Protein AF-A0A7S3MBV1-F1 (afdb_monomer)

Structure (mmCIF, N/CA/C/O backbone):
data_AF-A0A7S3MBV1-F1
#
_entry.id   AF-A0A7S3MBV1-F1
#
loop_
_atom_site.group_PDB
_atom_site.id
_atom_site.type_symbol
_atom_site.label_atom_id
_atom_site.label_alt_id
_atom_site.label_comp_id
_atom_site.label_asym_id
_atom_site.label_entity_id
_atom_site.label_seq_id
_atom_site.pdbx_PDB_ins_code
_atom_site.Cartn_x
_atom_site.Cartn_y
_atom_site.Cartn_z
_atom_site.occupancy
_atom_site.B_iso_or_equiv
_atom_site.auth_seq_id
_atom_site.auth_comp_id
_atom_site.auth_asym_id
_atom_site.auth_atom_id
_atom_site.pdbx_PDB_model_num
ATOM 1 N N . ILE A 1 1 ? -11.416 -1.114 -12.552 1.00 72.81 1 ILE A N 1
ATOM 2 C CA . ILE A 1 1 ? -12.294 -0.455 -11.554 1.00 72.81 1 ILE A CA 1
ATOM 3 C C . ILE A 1 1 ? -11.492 -0.361 -10.268 1.00 72.81 1 ILE A C 1
ATOM 5 O O . ILE A 1 1 ? -10.794 -1.321 -9.954 1.00 72.81 1 ILE A O 1
ATOM 9 N N . GLU A 1 2 ? -11.519 0.785 -9.592 1.00 85.75 2 GLU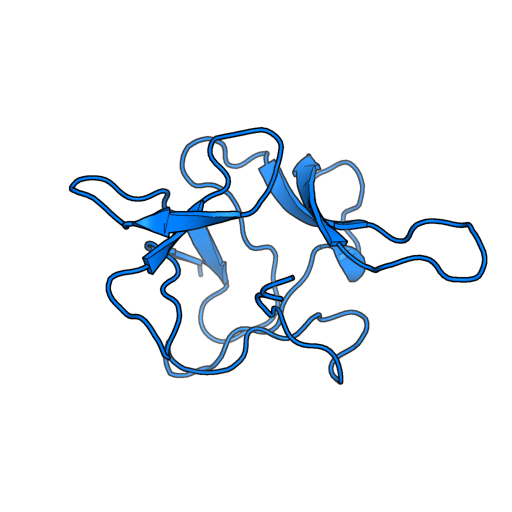 A N 1
ATOM 10 C CA . GLU A 1 2 ? -10.812 0.976 -8.322 1.00 85.75 2 GLU A CA 1
ATOM 11 C C . GLU A 1 2 ? -11.800 1.208 -7.179 1.00 85.75 2 GLU A C 1
ATOM 13 O O . GLU A 1 2 ? -12.865 1.786 -7.392 1.00 85.75 2 GLU A O 1
ATOM 18 N N . THR A 1 3 ? -11.426 0.773 -5.978 1.00 92.81 3 THR A N 1
ATOM 19 C CA . THR A 1 3 ? -12.145 1.051 -4.728 1.00 92.81 3 THR A CA 1
ATOM 20 C C . THR A 1 3 ? -11.272 1.922 -3.843 1.00 92.81 3 THR A C 1
ATOM 22 O O . THR A 1 3 ? -10.081 1.658 -3.720 1.00 92.81 3 THR A O 1
ATOM 25 N N . ILE A 1 4 ? -11.864 2.935 -3.214 1.00 95.50 4 ILE A N 1
ATOM 26 C CA . ILE A 1 4 ? -11.174 3.802 -2.257 1.00 95.50 4 ILE A CA 1
ATOM 27 C C . ILE A 1 4 ? -11.410 3.258 -0.849 1.00 95.50 4 ILE A C 1
ATOM 29 O O . ILE A 1 4 ? -12.554 3.200 -0.399 1.00 95.50 4 ILE A O 1
ATOM 33 N N . ALA A 1 5 ? -10.346 2.850 -0.161 1.00 95.06 5 ALA A N 1
ATOM 34 C CA . ALA A 1 5 ? -10.425 2.312 1.195 1.00 95.06 5 ALA A CA 1
ATOM 35 C C . ALA A 1 5 ? -9.084 2.435 1.943 1.00 95.06 5 ALA A C 1
ATOM 37 O O . ALA A 1 5 ? -8.028 2.477 1.304 1.00 95.06 5 ALA A O 1
ATOM 38 N N . PRO A 1 6 ? -9.092 2.469 3.288 1.00 96.12 6 PRO A N 1
ATOM 39 C CA . PRO A 1 6 ? -7.884 2.220 4.068 1.00 96.12 6 PRO A CA 1
ATOM 40 C C . PRO A 1 6 ? -7.416 0.765 3.903 1.00 96.12 6 PRO A C 1
ATOM 42 O O . PRO A 1 6 ? -8.209 -0.135 3.620 1.00 96.12 6 PRO A O 1
ATOM 45 N N . ILE A 1 7 ? -6.119 0.524 4.106 1.00 94.88 7 ILE A N 1
ATOM 46 C CA . ILE A 1 7 ? -5.542 -0.828 4.148 1.00 94.88 7 ILE A CA 1
ATOM 47 C C . ILE A 1 7 ? -5.239 -1.171 5.606 1.00 94.88 7 ILE A C 1
ATOM 49 O O . ILE A 1 7 ? -4.407 -0.513 6.228 1.00 94.88 7 ILE A O 1
ATOM 53 N N . HIS A 1 8 ? -5.877 -2.217 6.127 1.00 94.81 8 HIS A N 1
ATOM 54 C CA . HIS A 1 8 ? -5.689 -2.692 7.499 1.00 94.81 8 HIS A CA 1
ATOM 55 C C . HIS A 1 8 ? -4.702 -3.857 7.568 1.00 94.81 8 HIS A C 1
ATOM 57 O O . HIS A 1 8 ? -4.611 -4.673 6.644 1.00 94.81 8 HIS A O 1
ATOM 63 N N . LEU A 1 9 ? -4.004 -3.987 8.697 1.00 92.31 9 LEU A N 1
ATOM 64 C CA . LEU A 1 9 ? -3.272 -5.213 9.001 1.00 92.31 9 LEU A CA 1
ATOM 65 C C . LEU A 1 9 ? -4.265 -6.285 9.441 1.00 92.31 9 LEU A C 1
ATOM 67 O O . LEU A 1 9 ? -4.981 -6.109 10.420 1.00 92.31 9 LEU A O 1
ATOM 71 N N . LEU A 1 10 ? -4.254 -7.442 8.776 1.00 89.12 10 LEU A N 1
ATOM 72 C CA . LEU A 1 10 ? -5.185 -8.526 9.107 1.00 89.12 10 LEU A CA 1
ATOM 73 C C . LEU A 1 10 ? -5.054 -9.002 10.567 1.00 89.12 10 LEU A C 1
ATOM 75 O O . LEU A 1 10 ? -6.053 -9.333 11.194 1.00 89.12 10 LEU A O 1
ATOM 79 N N . ALA A 1 11 ? -3.832 -9.014 11.109 1.00 89.38 11 ALA A N 1
ATOM 80 C CA . ALA A 1 11 ? -3.563 -9.400 12.497 1.00 89.38 11 ALA A CA 1
ATOM 81 C C . ALA A 1 11 ? -3.872 -8.292 13.525 1.00 89.38 11 ALA A C 1
ATOM 83 O O . ALA A 1 11 ? -4.010 -8.589 14.708 1.00 89.38 11 ALA A O 1
ATOM 84 N N . HIS A 1 12 ? -3.976 -7.036 13.082 1.00 91.31 12 HIS A N 1
ATOM 85 C CA . HIS A 1 12 ? -4.221 -5.859 13.920 1.00 91.31 12 HIS A CA 1
ATOM 86 C C . HIS A 1 12 ? -5.181 -4.904 13.190 1.00 91.31 12 HIS A C 1
ATOM 88 O O . HIS A 1 12 ? -4.722 -3.947 12.563 1.00 91.31 12 HIS A O 1
ATOM 94 N N . PRO A 1 13 ? -6.502 -5.178 13.197 1.00 91.19 13 PRO A N 1
ATOM 95 C CA . PRO A 1 13 ? -7.487 -4.394 12.442 1.00 91.19 13 PRO A CA 1
ATOM 96 C C . PRO A 1 13 ? -7.591 -2.923 12.874 1.00 91.19 13 PRO A C 1
ATOM 98 O O . PRO A 1 13 ? -8.087 -2.094 12.121 1.00 91.19 13 PRO A O 1
ATOM 101 N N . ASP A 1 14 ? -7.116 -2.595 14.071 1.00 93.44 14 ASP A N 1
ATOM 102 C CA . ASP A 1 14 ? -6.933 -1.245 14.614 1.00 93.44 14 ASP A CA 1
ATOM 103 C C . ASP A 1 14 ? -5.795 -0.461 13.934 1.00 93.44 14 ASP A C 1
ATOM 105 O O . ASP A 1 14 ? -5.749 0.772 14.002 1.00 93.44 14 ASP A O 1
ATOM 109 N N . LYS A 1 15 ? -4.906 -1.161 13.220 1.00 94.62 15 LYS A N 1
ATOM 110 C CA . LYS A 1 15 ? -3.747 -0.583 12.545 1.00 94.62 15 LYS A CA 1
ATOM 111 C C . LYS A 1 15 ? -3.939 -0.486 11.039 1.00 94.62 15 LYS A C 1
ATOM 113 O O . LYS A 1 15 ? -4.304 -1.453 10.365 1.00 94.62 15 LYS A O 1
ATOM 118 N N . CYS A 1 16 ? -3.594 0.681 10.511 1.00 95.62 16 CYS A N 1
ATOM 119 C CA . CYS A 1 16 ? -3.692 1.031 9.105 1.00 95.62 16 CYS A CA 1
ATOM 120 C C . CYS A 1 16 ? -2.314 1.295 8.500 1.00 95.62 16 CYS A C 1
ATOM 122 O O . CYS A 1 16 ? -1.394 1.787 9.164 1.00 95.62 16 CYS A O 1
ATOM 124 N N . LEU A 1 17 ? -2.194 1.000 7.208 1.00 94.50 17 LEU A N 1
ATOM 125 C CA . LEU A 1 17 ? -1.097 1.488 6.389 1.00 94.50 17 LEU A CA 1
ATOM 126 C C . LEU A 1 17 ? -1.215 3.010 6.252 1.00 94.50 17 LEU A C 1
ATOM 128 O O . LEU A 1 17 ? -2.264 3.520 5.864 1.00 94.50 17 LEU A O 1
ATOM 132 N N . ASP A 1 18 ? -0.130 3.722 6.528 1.00 93.81 18 ASP A N 1
ATOM 133 C CA . ASP A 1 18 ? -0.033 5.165 6.358 1.00 93.81 18 ASP A CA 1
ATOM 134 C C . ASP A 1 18 ? 1.083 5.507 5.376 1.00 93.81 18 ASP A C 1
ATOM 136 O O . ASP A 1 18 ? 2.218 5.036 5.485 1.00 93.81 18 ASP A O 1
ATOM 140 N N . ALA A 1 19 ? 0.722 6.342 4.409 1.00 93.31 19 ALA A N 1
ATOM 141 C CA . ALA A 1 19 ? 1.607 6.882 3.387 1.00 93.31 19 ALA A CA 1
ATOM 142 C C . ALA A 1 19 ? 1.441 8.406 3.269 1.00 93.31 19 ALA A C 1
ATOM 144 O O . ALA A 1 19 ? 1.767 8.989 2.236 1.00 93.31 19 ALA A O 1
ATOM 145 N N . SER A 1 20 ? 0.900 9.053 4.310 1.00 88.81 20 SER A N 1
ATOM 146 C CA . SER A 1 20 ? 0.697 10.503 4.339 1.00 88.81 20 SER A CA 1
ATOM 147 C C . SER A 1 20 ? 2.020 11.275 4.310 1.00 88.81 20 SER A C 1
ATOM 149 O O . SER A 1 20 ? 2.115 12.343 3.699 1.00 88.81 20 SER A O 1
ATOM 151 N N . ALA A 1 21 ? 3.063 10.693 4.907 1.00 82.75 21 ALA A N 1
ATOM 152 C CA . ALA A 1 21 ? 4.439 11.165 4.852 1.00 82.75 21 ALA A CA 1
ATOM 153 C C . ALA A 1 21 ? 5.222 10.561 3.665 1.00 82.75 21 ALA A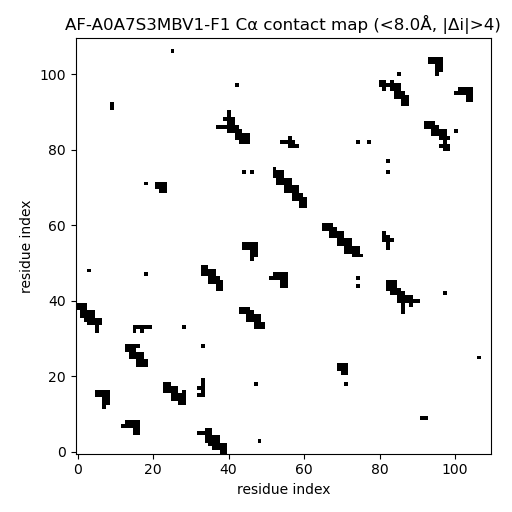 C 1
ATOM 155 O O . ALA A 1 21 ? 4.718 9.772 2.874 1.00 82.75 21 ALA A O 1
ATOM 156 N N . LYS A 1 22 ? 6.512 10.903 3.542 1.00 75.44 22 LYS A N 1
ATOM 157 C CA . LYS A 1 22 ? 7.400 10.326 2.508 1.00 75.44 22 LYS A CA 1
ATOM 158 C C . LYS A 1 22 ? 7.764 8.851 2.745 1.00 75.44 22 LYS A C 1
ATOM 160 O O . LYS A 1 22 ? 8.380 8.238 1.878 1.00 75.44 22 LYS A O 1
ATOM 165 N N . VAL A 1 23 ? 7.424 8.302 3.910 1.00 81.44 23 VAL A N 1
ATOM 166 C CA . VAL A 1 23 ? 7.732 6.926 4.316 1.00 81.44 23 VAL A CA 1
ATOM 167 C C . VAL A 1 23 ? 6.427 6.177 4.522 1.00 81.44 23 VAL A C 1
ATOM 169 O O . VAL A 1 23 ? 5.487 6.727 5.091 1.00 81.44 23 VAL A O 1
ATOM 172 N N . VAL A 1 24 ? 6.395 4.923 4.078 1.00 90.75 24 VAL A N 1
ATOM 173 C CA . VAL A 1 24 ? 5.261 4.028 4.293 1.00 90.75 24 VAL A CA 1
ATOM 174 C C . VAL A 1 24 ? 5.454 3.308 5.620 1.00 90.75 24 VAL A C 1
ATOM 176 O O . VAL A 1 24 ? 6.490 2.684 5.851 1.00 90.75 24 VAL A O 1
ATOM 179 N N . LYS A 1 25 ? 4.467 3.416 6.503 1.00 91.44 25 LYS A N 1
ATOM 180 C CA . LYS A 1 25 ? 4.509 2.859 7.858 1.00 91.44 25 LYS A CA 1
ATOM 181 C C . LYS A 1 25 ? 3.154 2.285 8.250 1.00 91.44 25 LYS A C 1
ATOM 183 O O . LYS A 1 25 ? 2.175 2.393 7.518 1.00 91.44 25 LYS A O 1
ATOM 188 N N . VAL A 1 26 ? 3.112 1.690 9.434 1.00 91.81 26 VAL A N 1
ATOM 189 C CA . VAL A 1 26 ? 1.878 1.251 10.082 1.00 91.81 26 VAL A CA 1
ATOM 190 C C . VAL A 1 26 ? 1.643 2.109 11.310 1.00 91.81 26 VAL A C 1
ATOM 192 O O . VAL A 1 26 ? 2.574 2.353 12.077 1.00 91.81 26 VAL A O 1
ATOM 195 N N . GLN A 1 27 ? 0.408 2.554 11.498 1.00 92.12 27 GLN A N 1
ATOM 196 C CA . GLN A 1 27 ? -0.003 3.324 12.668 1.00 92.12 27 GLN A CA 1
ATOM 197 C C . GLN A 1 27 ? -1.451 3.007 13.043 1.00 92.12 27 GLN A C 1
ATOM 199 O O . GLN A 1 27 ? -2.156 2.332 12.295 1.00 92.12 27 GLN A O 1
ATOM 204 N N . GLU A 1 28 ? -1.891 3.511 14.191 1.00 95.06 28 GLU A N 1
ATOM 205 C CA . GLU A 1 28 ? -3.303 3.504 14.579 1.00 95.06 28 GLU A CA 1
ATOM 206 C C . GLU A 1 28 ? -4.152 4.188 13.497 1.00 95.06 28 GLU A C 1
ATOM 208 O O . GLU A 1 28 ? -3.802 5.275 13.031 1.00 95.06 28 GLU A O 1
ATOM 213 N N . CYS A 1 29 ? -5.263 3.570 13.090 1.00 93.81 29 CYS A N 1
ATOM 214 C CA . CYS A 1 29 ? -6.109 4.110 12.019 1.00 93.81 29 CYS A CA 1
ATOM 215 C C . CYS A 1 29 ? -6.704 5.489 12.360 1.00 93.81 29 CYS A C 1
ATOM 217 O O . CYS A 1 29 ? -6.879 6.323 11.473 1.00 93.81 29 CYS A O 1
ATOM 219 N N . GLY A 1 30 ? -7.014 5.743 13.636 1.00 91.31 30 GLY A N 1
ATOM 220 C CA . GLY A 1 30 ? -7.684 6.972 14.065 1.00 91.31 30 GLY A CA 1
ATOM 221 C C . GLY A 1 30 ? -9.078 7.150 13.444 1.00 91.31 30 GLY A C 1
ATOM 222 O O . GLY A 1 30 ? -9.711 6.189 13.010 1.00 91.31 30 GLY A O 1
ATOM 223 N N . SER A 1 31 ? -9.575 8.391 1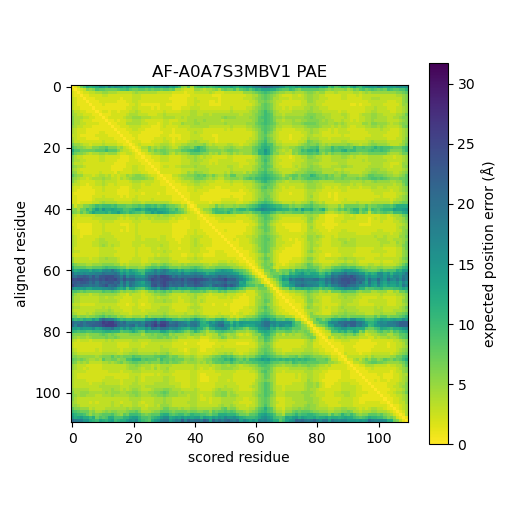3.424 1.00 90.50 31 SER A N 1
ATOM 224 C CA . SER A 1 31 ? -10.899 8.733 12.875 1.00 90.50 31 SER A CA 1
ATOM 225 C C . SER A 1 31 ? -10.908 8.977 11.362 1.00 90.50 31 SER A C 1
ATOM 227 O O . SER A 1 31 ? -11.967 8.890 10.747 1.00 90.50 31 SER A O 1
ATOM 229 N N . ASP A 1 32 ? -9.755 9.295 10.766 1.00 90.88 32 ASP A N 1
ATOM 230 C CA . ASP A 1 32 ? -9.604 9.513 9.321 1.00 90.88 32 ASP A CA 1
ATOM 231 C C . ASP A 1 32 ? -8.278 8.907 8.823 1.00 90.88 32 ASP A C 1
ATOM 233 O O . ASP A 1 32 ? -7.279 9.616 8.681 1.00 90.88 32 ASP A O 1
ATOM 237 N N . PRO A 1 33 ? -8.228 7.576 8.628 1.00 95.19 33 PRO A N 1
ATOM 238 C CA . PRO A 1 33 ? -7.032 6.902 8.134 1.00 95.19 33 PRO A CA 1
ATOM 239 C C . PRO A 1 33 ? -6.727 7.293 6.684 1.00 95.19 33 PRO A C 1
ATOM 241 O O . PRO A 1 33 ? -7.638 7.586 5.904 1.00 95.19 33 PRO A O 1
ATOM 244 N N . GLU A 1 34 ? -5.450 7.206 6.294 1.00 95.38 34 GLU A N 1
ATOM 245 C CA . GLU A 1 34 ? -5.043 7.339 4.890 1.00 95.38 34 GLU A CA 1
ATOM 246 C C . GLU A 1 34 ? -5.802 6.316 4.028 1.00 95.38 34 GLU A C 1
ATOM 248 O O . GLU A 1 34 ? -5.862 5.119 4.334 1.00 95.38 34 GLU A O 1
ATOM 253 N N . LYS A 1 35 ? -6.389 6.802 2.932 1.00 96.88 35 LYS A N 1
ATOM 254 C CA . LYS A 1 35 ? -7.153 5.990 1.981 1.00 96.88 35 LYS A CA 1
ATOM 255 C C . LYS A 1 35 ? -6.351 5.790 0.710 1.00 96.88 35 LYS A C 1
ATOM 257 O O . LYS A 1 35 ? -5.616 6.668 0.254 1.00 96.88 35 LYS A O 1
ATOM 262 N N . PHE A 1 36 ? -6.555 4.630 0.109 1.00 96.19 36 PHE A N 1
ATOM 263 C CA . PHE A 1 36 ? -5.912 4.236 -1.125 1.00 96.19 36 PHE A CA 1
ATOM 264 C C . PHE A 1 36 ? -6.964 3.851 -2.143 1.00 96.19 36 PHE A C 1
ATOM 266 O O . PHE A 1 36 ? -7.966 3.223 -1.810 1.00 96.19 36 PHE A O 1
ATOM 273 N N . ALA A 1 37 ? -6.698 4.181 -3.394 1.00 95.50 37 ALA A N 1
ATOM 274 C CA . ALA A 1 37 ? -7.427 3.630 -4.511 1.00 95.50 37 ALA A CA 1
ATOM 275 C C . ALA A 1 37 ? -6.766 2.318 -4.944 1.00 95.50 37 ALA A C 1
ATOM 277 O O . ALA A 1 37 ? -5.595 2.273 -5.337 1.00 95.50 37 ALA A O 1
ATOM 278 N N . LEU A 1 38 ? -7.542 1.252 -4.816 1.00 94.00 38 LEU A N 1
ATOM 279 C CA . LEU A 1 38 ? -7.126 -0.136 -4.906 1.00 94.00 38 LEU A CA 1
ATOM 280 C C . LEU A 1 38 ? -7.635 -0.761 -6.209 1.00 94.00 38 LEU A C 1
ATOM 282 O O . LEU A 1 38 ? -8.826 -0.623 -6.500 1.00 94.00 38 LEU A O 1
ATOM 286 N N . PRO A 1 39 ? -6.805 -1.491 -6.975 1.00 90.69 39 PRO A N 1
ATOM 287 C CA . PRO A 1 39 ? -7.258 -2.208 -8.164 1.00 90.69 39 PRO A CA 1
ATOM 288 C C . PRO A 1 39 ? -8.113 -3.415 -7.748 1.00 90.69 39 PRO A C 1
ATOM 290 O O . PRO A 1 39 ? -7.601 -4.424 -7.263 1.00 90.69 39 PRO A O 1
ATOM 293 N N . VAL A 1 40 ? -9.434 -3.316 -7.914 1.00 81.75 40 VAL A N 1
ATOM 294 C CA . VAL A 1 40 ? -10.374 -4.348 -7.449 1.00 81.75 40 VAL A CA 1
ATOM 295 C C . VAL A 1 40 ? -10.116 -5.672 -8.171 1.00 81.75 40 VAL A C 1
ATOM 297 O O . VAL A 1 40 ? -10.178 -5.729 -9.399 1.00 81.75 40 VAL A O 1
ATOM 300 N N . GLY A 1 41 ? -9.862 -6.735 -7.399 1.00 70.50 41 GLY A N 1
ATOM 301 C CA . GLY A 1 41 ? -9.823 -8.120 -7.880 1.00 70.50 41 GLY A CA 1
ATOM 302 C C . GLY A 1 41 ? -8.720 -8.442 -8.891 1.00 70.50 41 GLY A C 1
ATOM 303 O O . GLY A 1 41 ? -8.869 -9.398 -9.651 1.00 70.50 41 GLY A O 1
ATOM 304 N N . GLY A 1 42 ? -7.638 -7.659 -8.941 1.00 85.25 42 GLY A N 1
ATOM 305 C CA . GLY A 1 42 ? -6.626 -7.844 -9.974 1.00 85.25 42 GLY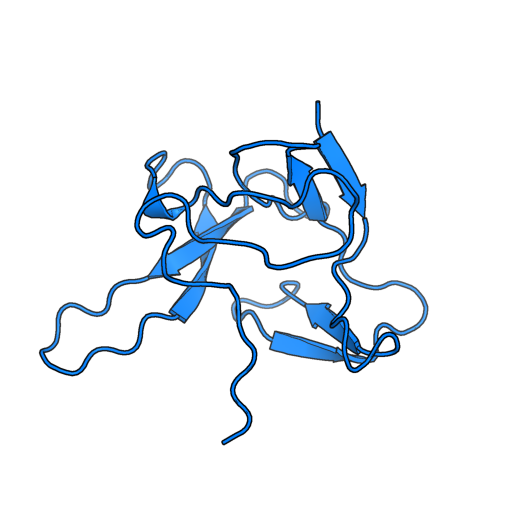 A CA 1
ATOM 306 C C . GLY A 1 42 ? -5.271 -7.215 -9.688 1.00 85.25 42 GLY A C 1
ATOM 307 O O . GLY A 1 42 ? -4.883 -6.966 -8.547 1.00 85.25 42 GLY A O 1
ATOM 308 N N . ILE A 1 43 ? -4.540 -7.008 -10.780 1.00 92.00 43 ILE A N 1
ATOM 309 C CA . ILE A 1 43 ? -3.209 -6.411 -10.797 1.00 92.00 43 ILE A CA 1
ATOM 310 C C . ILE A 1 43 ? -3.347 -4.915 -11.055 1.00 92.00 43 ILE A C 1
ATOM 312 O O . ILE A 1 43 ? -4.022 -4.500 -11.998 1.00 92.00 43 ILE A O 1
ATOM 316 N N . GLY A 1 44 ? -2.669 -4.096 -10.262 1.00 92.69 44 GLY A N 1
ATOM 317 C CA . GLY A 1 44 ? -2.598 -2.665 -10.527 1.00 92.69 44 GLY A CA 1
ATOM 318 C C . GLY A 1 44 ? -1.797 -1.900 -9.489 1.00 92.69 44 GLY A C 1
ATOM 319 O O . GLY A 1 44 ? -1.223 -2.476 -8.569 1.00 92.69 44 GLY A O 1
ATOM 320 N N . MET A 1 45 ? -1.746 -0.585 -9.658 1.00 93.44 45 MET A N 1
ATOM 321 C CA . MET A 1 45 ? -1.055 0.293 -8.720 1.00 93.44 45 MET A CA 1
ATOM 322 C C . MET A 1 45 ? -1.955 0.602 -7.529 1.00 93.44 45 MET A C 1
ATOM 324 O O . MET A 1 45 ? -3.142 0.861 -7.704 1.00 93.44 45 MET A O 1
ATOM 328 N N . ILE A 1 46 ? -1.373 0.620 -6.333 1.00 94.56 46 ILE A N 1
ATOM 329 C CA . ILE A 1 46 ? -2.032 1.139 -5.133 1.00 94.56 46 ILE A CA 1
ATOM 330 C C . ILE A 1 46 ? -1.721 2.633 -5.075 1.00 94.56 46 ILE A C 1
ATOM 332 O O . ILE A 1 46 ? -0.576 3.021 -4.835 1.00 94.56 46 ILE A O 1
ATOM 336 N N . ARG A 1 47 ? -2.725 3.465 -5.350 1.00 94.50 47 ARG A N 1
ATOM 337 C CA . ARG A 1 47 ? -2.585 4.928 -5.416 1.00 94.50 47 ARG A CA 1
ATOM 338 C C . ARG A 1 47 ? -3.046 5.564 -4.120 1.00 94.50 47 ARG A C 1
ATOM 340 O O . ARG A 1 47 ? -4.034 5.118 -3.543 1.00 94.50 47 ARG A O 1
ATOM 347 N N . ARG A 1 48 ? -2.386 6.638 -3.700 1.00 95.38 48 ARG A N 1
ATOM 348 C CA . ARG A 1 48 ? -2.884 7.467 -2.601 1.00 95.38 48 ARG A CA 1
ATOM 349 C C . ARG A 1 48 ? -4.154 8.185 -3.040 1.00 95.38 48 ARG A C 1
ATOM 351 O O . ARG A 1 48 ? -4.214 8.700 -4.157 1.00 95.38 48 ARG A O 1
ATOM 358 N N . GLU A 1 49 ? -5.152 8.249 -2.165 1.00 96.06 49 GLU A N 1
ATOM 359 C CA . GLU A 1 49 ? -6.371 9.003 -2.467 1.00 96.06 49 GLU A CA 1
ATOM 360 C C . GLU A 1 49 ? -6.129 10.511 -2.371 1.00 96.06 49 GLU A C 1
ATOM 362 O O . GLU A 1 49 ? -6.520 11.262 -3.260 1.00 96.06 49 GLU A O 1
ATOM 367 N N . ALA A 1 50 ? -5.377 10.946 -1.356 1.00 94.44 50 ALA A N 1
ATOM 368 C CA . ALA A 1 50 ? -5.015 12.351 -1.176 1.00 94.44 50 ALA A CA 1
ATOM 369 C C . ALA A 1 50 ? -4.165 12.915 -2.334 1.00 94.44 50 ALA A C 1
ATOM 371 O O . ALA A 1 50 ? -4.129 14.126 -2.542 1.00 94.44 50 ALA A O 1
ATOM 372 N N . ASN A 1 51 ? -3.469 12.052 -3.087 1.00 93.94 51 ASN A N 1
ATOM 373 C CA . ASN A 1 51 ? -2.749 12.438 -4.296 1.00 93.94 51 ASN A CA 1
ATOM 374 C C . ASN A 1 51 ? -2.623 11.266 -5.285 1.00 93.94 51 ASN A C 1
ATOM 376 O O . ASN A 1 51 ? -1.749 10.409 -5.159 1.00 93.94 51 ASN A O 1
ATOM 380 N N . ARG A 1 52 ? -3.449 11.283 -6.333 1.00 92.62 52 ARG A N 1
ATOM 381 C CA . ARG A 1 52 ? -3.570 10.195 -7.318 1.00 92.62 52 ARG A CA 1
ATOM 382 C C . ARG A 1 52 ? -2.376 10.071 -8.271 1.00 92.62 52 ARG A C 1
ATOM 384 O O . ARG A 1 52 ? -2.286 9.067 -8.980 1.00 92.62 52 ARG A O 1
ATOM 391 N N . SER A 1 53 ? -1.462 11.049 -8.285 1.00 92.19 53 SER A N 1
ATOM 392 C CA . SER A 1 53 ? -0.172 10.924 -8.977 1.00 92.19 53 SER A CA 1
ATOM 393 C C . SER A 1 53 ? 0.868 10.167 -8.150 1.00 92.19 53 SER A C 1
ATOM 395 O O . SER A 1 53 ? 1.937 9.859 -8.668 1.00 92.19 53 SER A O 1
ATOM 397 N N . GLN A 1 54 ? 0.569 9.843 -6.886 1.00 92.56 54 GLN A N 1
ATOM 398 C CA . GLN A 1 54 ? 1.456 9.103 -5.999 1.00 92.56 54 GLN A CA 1
ATOM 399 C C . GLN A 1 54 ? 0.968 7.670 -5.760 1.00 92.56 54 GLN A C 1
ATOM 401 O O . GLN A 1 54 ? -0.195 7.419 -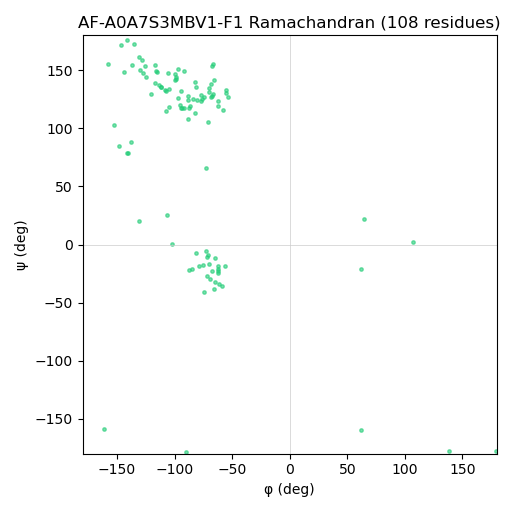5.441 1.00 92.56 54 GLN A O 1
ATOM 406 N N . CYS A 1 55 ? 1.896 6.728 -5.894 1.00 92.00 55 CYS A N 1
ATOM 407 C CA . CYS A 1 55 ? 1.683 5.291 -5.808 1.00 92.00 55 CYS A CA 1
ATOM 408 C C . CYS A 1 55 ? 2.615 4.669 -4.769 1.00 92.00 55 CYS A C 1
ATOM 410 O O . CYS A 1 55 ? 3.718 5.167 -4.529 1.00 92.00 55 CYS A O 1
ATOM 412 N N . LEU A 1 56 ? 2.200 3.537 -4.202 1.00 92.38 56 LEU A N 1
ATOM 413 C CA . LEU A 1 56 ? 3.130 2.637 -3.529 1.00 92.38 56 LEU A CA 1
ATOM 414 C C . LEU A 1 56 ? 4.022 1.965 -4.578 1.00 92.38 56 LEU A C 1
ATOM 416 O O . LEU A 1 56 ? 3.535 1.494 -5.606 1.00 92.38 56 LEU A O 1
ATOM 420 N N . GLY A 1 57 ? 5.323 1.906 -4.317 1.00 89.94 57 GLY A N 1
ATOM 421 C CA . GLY A 1 57 ? 6.285 1.235 -5.183 1.00 89.94 57 GLY A CA 1
ATOM 422 C C . GLY A 1 57 ? 7.379 0.550 -4.381 1.00 89.94 57 GLY A C 1
ATOM 423 O O . GLY A 1 57 ? 7.756 1.014 -3.304 1.00 89.94 57 GLY A O 1
ATOM 424 N N . VAL A 1 58 ? 7.891 -0.558 -4.914 1.00 88.38 58 VAL A N 1
ATOM 425 C CA . VAL A 1 58 ? 9.059 -1.234 -4.347 1.00 88.38 58 VAL A CA 1
ATOM 426 C C . VAL A 1 58 ? 10.321 -0.554 -4.870 1.00 88.38 58 VAL A C 1
ATOM 428 O O . VAL A 1 58 ? 10.512 -0.441 -6.082 1.00 88.38 58 VAL A O 1
ATOM 431 N N . VAL A 1 59 ? 11.188 -0.113 -3.962 1.00 84.19 59 VAL A N 1
ATOM 432 C CA . VAL A 1 59 ? 12.534 0.358 -4.294 1.00 84.19 59 VAL A CA 1
ATOM 433 C C . VAL A 1 59 ? 13.521 -0.774 -4.070 1.00 84.19 59 VAL A C 1
ATOM 435 O O . VAL A 1 59 ? 13.572 -1.362 -2.989 1.00 84.19 59 VAL A O 1
ATOM 438 N N . LEU A 1 60 ? 14.298 -1.055 -5.113 1.00 78.56 60 LEU A N 1
ATOM 439 C CA . LEU A 1 60 ? 15.443 -1.949 -5.064 1.00 78.56 60 LEU A CA 1
ATOM 440 C C . LEU A 1 60 ? 16.671 -1.100 -4.754 1.00 78.56 60 LEU A C 1
ATOM 442 O O . LEU A 1 60 ? 17.001 -0.194 -5.519 1.00 78.56 60 LEU A O 1
ATOM 446 N N . ASP A 1 61 ? 17.315 -1.355 -3.622 1.00 70.00 61 ASP A N 1
ATOM 447 C CA . ASP A 1 61 ? 18.612 -0.751 -3.342 1.00 70.00 61 ASP A CA 1
ATOM 448 C C . ASP A 1 61 ? 19.682 -1.521 -4.158 1.00 70.00 61 ASP A C 1
ATOM 450 O O . ASP A 1 61 ? 19.663 -2.752 -4.184 1.00 70.00 61 ASP A O 1
ATOM 454 N N . PRO A 1 62 ? 20.544 -0.845 -4.939 1.00 61.59 62 PRO A N 1
ATOM 455 C CA . PRO A 1 62 ? 21.501 -1.515 -5.824 1.00 61.59 62 PRO A CA 1
ATOM 456 C C . PRO A 1 62 ? 22.678 -2.178 -5.088 1.00 61.59 62 PRO A C 1
ATOM 458 O O . PRO A 1 62 ? 23.495 -2.841 -5.730 1.00 61.59 62 PRO A O 1
ATOM 461 N N . VAL A 1 63 ? 22.809 -2.008 -3.769 1.00 63.38 63 VAL A N 1
ATOM 462 C CA . VAL A 1 63 ? 23.916 -2.583 -2.990 1.00 63.38 63 VAL A CA 1
ATOM 463 C C . VAL A 1 63 ? 23.645 -4.056 -2.646 1.00 63.38 63 VAL A C 1
ATOM 465 O O . VAL A 1 63 ? 22.557 -4.423 -2.214 1.00 63.38 63 VAL A O 1
ATOM 468 N N . ALA A 1 64 ? 24.646 -4.929 -2.803 1.00 41.50 64 ALA A N 1
ATOM 469 C CA . ALA A 1 64 ? 24.549 -6.337 -2.410 1.00 41.50 64 ALA A CA 1
ATOM 470 C C . ALA A 1 64 ? 24.206 -6.463 -0.908 1.00 41.50 64 ALA A C 1
ATOM 472 O O . ALA A 1 64 ? 24.986 -6.040 -0.058 1.00 41.50 64 ALA A O 1
ATOM 473 N N . GLY A 1 65 ? 23.030 -7.024 -0.596 1.00 50.59 65 GLY A N 1
ATOM 474 C CA . GLY A 1 65 ? 22.444 -7.045 0.758 1.00 50.59 65 GLY A CA 1
ATOM 475 C C . GLY A 1 65 ? 21.244 -6.103 0.954 1.00 50.59 65 GLY A C 1
ATOM 476 O O . GLY A 1 65 ? 20.702 -6.022 2.051 1.00 50.59 65 GLY A O 1
ATOM 477 N N . ALA A 1 66 ? 20.830 -5.409 -0.105 1.00 57.34 66 ALA A N 1
ATOM 478 C CA . ALA A 1 66 ? 19.703 -4.491 -0.157 1.00 57.34 66 ALA A CA 1
ATOM 479 C C . ALA A 1 66 ? 18.364 -5.066 0.326 1.00 57.34 66 ALA A C 1
ATOM 481 O O . ALA A 1 66 ? 17.862 -6.061 -0.198 1.00 57.34 66 ALA A O 1
ATOM 482 N N . SER A 1 67 ? 17.735 -4.352 1.258 1.00 68.12 67 SER A N 1
ATOM 483 C CA . SER A 1 67 ? 16.345 -4.570 1.653 1.00 68.12 67 SER A CA 1
ATOM 484 C C . SER A 1 67 ? 15.407 -3.974 0.604 1.00 68.12 67 SER A C 1
ATOM 486 O O . SER A 1 67 ? 15.465 -2.770 0.334 1.00 68.12 67 SER A O 1
ATOM 488 N N . GLU A 1 68 ? 14.502 -4.777 0.039 1.00 83.50 68 GLU A N 1
ATOM 489 C CA . GLU A 1 68 ? 13.382 -4.213 -0.712 1.00 83.50 68 GLU A CA 1
ATOM 490 C C . GLU A 1 68 ? 12.454 -3.479 0.249 1.00 83.50 68 GLU A C 1
ATOM 492 O O . GLU A 1 68 ? 12.005 -4.034 1.255 1.00 83.50 68 GLU A O 1
ATOM 497 N N . ARG A 1 69 ? 12.153 -2.222 -0.068 1.00 85.69 69 ARG A N 1
ATOM 498 C CA . ARG A 1 69 ? 11.292 -1.391 0.771 1.00 85.69 69 ARG A CA 1
ATOM 499 C C . ARG A 1 69 ? 10.197 -0.737 -0.041 1.00 85.69 69 ARG A C 1
ATOM 501 O O . ARG A 1 69 ? 10.362 -0.442 -1.224 1.00 85.69 69 ARG A O 1
ATOM 508 N N . ILE A 1 70 ? 9.078 -0.508 0.628 1.00 88.62 70 ILE A N 1
ATOM 509 C CA . ILE A 1 70 ? 7.935 0.184 0.053 1.00 88.62 70 ILE A CA 1
ATOM 510 C C . ILE A 1 70 ? 8.115 1.677 0.293 1.00 88.62 70 ILE A C 1
ATOM 512 O O . ILE A 1 70 ? 8.332 2.113 1.422 1.00 88.62 70 ILE A O 1
ATOM 516 N N . GLU A 1 71 ? 8.010 2.460 -0.771 1.00 89.62 71 GLU A N 1
ATOM 517 C CA . GLU A 1 71 ? 8.051 3.918 -0.719 1.00 89.62 71 GLU A CA 1
ATOM 518 C C . GLU A 1 71 ? 6.880 4.519 -1.498 1.00 89.62 71 GLU A C 1
ATOM 520 O O . GLU A 1 71 ? 6.283 3.876 -2.366 1.00 89.62 71 GLU A O 1
ATOM 525 N N . VAL A 1 72 ? 6.590 5.789 -1.213 1.00 91.25 72 VAL A N 1
ATOM 526 C CA . VAL A 1 72 ? 5.715 6.610 -2.050 1.00 91.25 72 VAL A CA 1
ATOM 527 C C . VAL A 1 72 ? 6.523 7.128 -3.237 1.00 91.25 72 VAL A C 1
ATOM 529 O O . VAL A 1 72 ? 7.559 7.777 -3.067 1.00 91.25 72 VAL A O 1
ATOM 532 N N . LYS A 1 73 ? 6.050 6.855 -4.451 1.00 88.56 73 LYS A N 1
ATOM 533 C CA . LYS A 1 73 ? 6.662 7.301 -5.706 1.00 88.56 73 LYS A CA 1
ATOM 534 C C .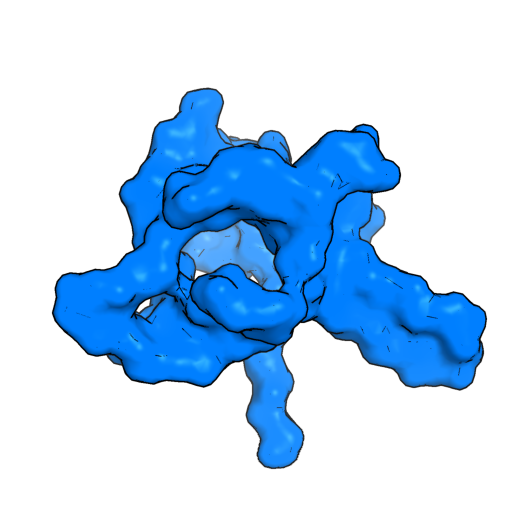 LYS A 1 73 ? 5.638 7.993 -6.581 1.00 88.56 73 LYS A C 1
ATOM 536 O O . LYS A 1 73 ? 4.440 7.774 -6.444 1.00 88.56 73 LYS A O 1
ATOM 541 N N . ASP A 1 74 ? 6.120 8.810 -7.504 1.00 89.88 74 ASP A N 1
ATOM 542 C CA . ASP A 1 74 ? 5.278 9.286 -8.589 1.00 89.88 74 ASP A CA 1
ATOM 543 C C . ASP A 1 74 ? 4.932 8.105 -9.514 1.00 89.88 74 ASP A C 1
ATOM 545 O O . ASP A 1 74 ? 5.819 7.377 -9.970 1.00 89.88 74 ASP A O 1
ATOM 549 N N . CYS A 1 75 ? 3.639 7.905 -9.762 1.00 87.62 75 CYS A N 1
ATOM 550 C CA . CYS A 1 75 ? 3.103 6.803 -10.556 1.00 87.62 75 CYS A CA 1
ATOM 551 C C . CYS A 1 75 ? 3.590 6.820 -12.017 1.00 87.62 75 CYS A C 1
ATOM 553 O O . CYS A 1 75 ? 3.507 5.798 -12.697 1.00 87.62 75 CYS A O 1
ATOM 555 N N . SER A 1 76 ? 4.051 7.970 -12.523 1.00 84.38 76 SER A N 1
ATOM 556 C CA . SER A 1 76 ? 4.550 8.138 -13.893 1.00 84.38 76 SER A CA 1
ATOM 557 C C . SER A 1 76 ? 6.040 7.827 -14.037 1.00 84.38 76 SER A C 1
ATOM 559 O O . SER A 1 76 ? 6.483 7.485 -15.132 1.00 84.38 76 SER A O 1
ATOM 561 N N . VAL A 1 77 ? 6.810 7.892 -12.943 1.00 72.12 77 VAL A N 1
ATOM 562 C CA . VAL A 1 77 ? 8.278 7.767 -12.984 1.00 72.12 77 VAL A CA 1
ATOM 563 C C . VAL A 1 77 ? 8.723 6.334 -13.284 1.00 72.12 77 VAL A C 1
ATOM 565 O O . VAL A 1 77 ? 9.770 6.148 -13.898 1.00 72.12 77 VAL A O 1
ATOM 568 N N . VAL A 1 78 ? 7.921 5.317 -12.937 1.00 61.75 78 VAL A N 1
ATOM 569 C CA . VAL A 1 78 ? 8.135 3.934 -13.396 1.00 61.75 78 VAL A CA 1
ATOM 570 C C . VAL A 1 78 ? 6.794 3.208 -13.553 1.00 61.75 78 VAL A C 1
ATOM 572 O O . VAL A 1 78 ? 6.359 2.468 -12.673 1.00 61.75 78 VAL A O 1
ATOM 575 N N . ALA A 1 79 ? 6.138 3.371 -14.701 1.00 58.41 79 ALA A N 1
ATOM 576 C CA . ALA A 1 79 ? 4.969 2.571 -15.077 1.00 58.41 79 ALA A CA 1
ATOM 577 C C . ALA A 1 79 ? 5.383 1.126 -15.444 1.00 58.41 79 ALA A C 1
ATOM 579 O O . ALA A 1 79 ? 5.306 0.709 -16.597 1.00 58.41 79 ALA A O 1
ATOM 580 N N . GLY A 1 80 ? 5.889 0.367 -14.470 1.00 67.81 80 GLY A N 1
ATOM 581 C CA . GLY A 1 80 ? 6.356 -1.010 -14.636 1.00 67.81 80 GLY A CA 1
ATOM 582 C C . GLY A 1 80 ? 5.869 -1.926 -13.515 1.00 67.81 80 GLY A C 1
ATOM 583 O O . GLY A 1 80 ? 5.307 -1.477 -12.516 1.00 67.81 80 GLY A O 1
ATOM 584 N N . ALA A 1 81 ? 6.117 -3.230 -13.654 1.00 71.50 81 ALA A N 1
ATOM 585 C CA . ALA A 1 81 ? 5.670 -4.247 -12.698 1.00 71.50 81 ALA A CA 1
ATOM 586 C C . ALA A 1 81 ? 6.143 -4.003 -11.246 1.00 71.50 81 ALA A C 1
ATOM 588 O O . ALA A 1 81 ? 5.537 -4.530 -10.315 1.00 71.50 81 ALA A O 1
ATOM 589 N N . ILE A 1 82 ? 7.172 -3.170 -11.029 1.00 82.69 82 ILE A N 1
ATOM 590 C CA . ILE A 1 82 ? 7.676 -2.827 -9.692 1.00 82.69 82 ILE A CA 1
ATOM 591 C C . ILE A 1 82 ? 6.695 -1.990 -8.847 1.00 82.69 82 ILE A C 1
ATOM 593 O O . ILE A 1 82 ? 6.782 -2.027 -7.621 1.00 82.69 82 ILE A O 1
ATOM 597 N N . MET A 1 83 ? 5.759 -1.271 -9.482 1.00 86.88 83 MET A N 1
ATOM 598 C CA . MET A 1 83 ? 4.707 -0.477 -8.817 1.00 86.88 83 MET A CA 1
ATOM 599 C C . MET A 1 83 ? 3.338 -1.171 -8.819 1.00 86.88 83 MET A C 1
ATOM 601 O O . MET A 1 83 ? 2.349 -0.618 -8.340 1.00 86.88 83 MET A O 1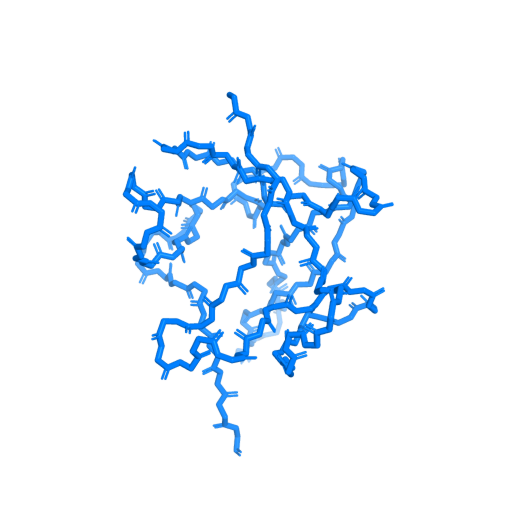
ATOM 605 N N . GLN A 1 84 ? 3.256 -2.373 -9.389 1.00 92.00 84 GLN A N 1
ATOM 606 C CA . GLN A 1 84 ? 2.013 -3.123 -9.477 1.00 92.00 84 GLN A CA 1
ATOM 607 C C . GLN A 1 84 ? 1.947 -4.180 -8.380 1.00 92.00 84 GLN A C 1
ATOM 609 O O . GLN A 1 84 ? 2.929 -4.858 -8.068 1.00 92.00 84 GLN A O 1
ATOM 614 N N . PHE A 1 85 ? 0.751 -4.353 -7.838 1.00 93.19 85 PHE A N 1
ATOM 615 C CA . PHE A 1 85 ? 0.436 -5.333 -6.818 1.00 93.19 85 PHE A CA 1
ATOM 616 C C . PHE A 1 85 ? -0.758 -6.165 -7.257 1.00 93.19 85 PHE A C 1
ATOM 618 O O . PHE A 1 85 ? -1.649 -5.675 -7.951 1.00 93.19 85 PHE A O 1
ATOM 625 N N . VAL A 1 86 ? -0.762 -7.424 -6.839 1.00 93.81 86 VAL A N 1
ATOM 626 C CA . VAL A 1 86 ? -1.900 -8.330 -6.962 1.00 93.81 86 VAL A CA 1
ATOM 627 C C . VAL A 1 86 ? -2.685 -8.233 -5.658 1.00 93.81 86 VAL A C 1
ATOM 629 O O . VAL A 1 86 ? -2.152 -8.561 -4.591 1.00 93.81 86 VAL A O 1
ATOM 632 N N . LEU A 1 87 ? -3.934 -7.778 -5.736 1.00 92.69 87 LEU A N 1
ATOM 633 C CA . LEU A 1 87 ? -4.835 -7.731 -4.586 1.00 92.69 87 LEU A CA 1
ATOM 634 C C . LEU A 1 87 ? -5.669 -9.015 -4.486 1.00 92.69 87 LEU A C 1
ATOM 636 O O . LEU A 1 87 ? -6.001 -9.619 -5.510 1.00 92.69 87 LEU A O 1
ATOM 640 N N . PRO A 1 88 ? -6.043 -9.440 -3.268 1.00 90.75 88 PRO A N 1
ATOM 641 C CA . PRO A 1 88 ? -6.928 -10.581 -3.090 1.00 90.75 88 PRO A CA 1
ATOM 642 C C . PRO A 1 88 ? -8.327 -10.281 -3.648 1.00 90.75 88 PRO A C 1
ATOM 644 O O . PRO A 1 88 ? -8.863 -9.187 -3.471 1.00 90.75 88 PRO A O 1
ATOM 647 N N . ALA A 1 89 ? -8.957 -11.281 -4.270 1.00 84.25 89 ALA A N 1
ATOM 648 C CA . ALA A 1 89 ? -10.293 -11.140 -4.855 1.00 84.25 89 ALA A CA 1
ATOM 649 C C . ALA A 1 89 ? -11.395 -10.816 -3.821 1.00 84.25 89 ALA A C 1
ATOM 651 O O . ALA A 1 89 ? -12.413 -10.235 -4.180 1.00 84.25 89 ALA A O 1
ATOM 652 N N . GLY A 1 90 ? -11.192 -11.169 -2.546 1.00 80.94 90 GLY A N 1
ATOM 653 C CA . GLY A 1 90 ? -12.180 -11.037 -1.467 1.00 80.94 90 GLY A CA 1
ATOM 654 C C . GLY A 1 90 ? -11.909 -9.919 -0.456 1.00 80.94 90 GLY A C 1
ATOM 655 O O . GLY A 1 90 ? -12.315 -10.064 0.692 1.00 80.94 90 GLY A O 1
ATOM 656 N N . ALA A 1 91 ? -11.178 -8.860 -0.834 1.00 84.69 91 ALA A N 1
ATOM 657 C CA . ALA A 1 91 ? -10.724 -7.745 0.025 1.00 84.69 91 ALA A CA 1
ATOM 658 C C . ALA A 1 91 ? -9.782 -8.120 1.192 1.00 84.69 91 ALA A C 1
ATOM 660 O O . ALA A 1 91 ? -9.026 -7.275 1.665 1.00 84.69 91 ALA A O 1
ATOM 661 N N . LEU A 1 92 ? -9.771 -9.384 1.617 1.00 90.00 92 LEU A N 1
ATOM 662 C CA . LEU A 1 92 ? -8.904 -9.933 2.653 1.00 90.00 92 LEU A CA 1
ATOM 663 C C . LEU A 1 92 ? -7.896 -10.907 2.045 1.00 90.00 92 LEU A C 1
ATOM 665 O O . LEU A 1 92 ? -8.249 -11.764 1.234 1.00 90.00 92 LEU A O 1
ATOM 669 N N . GLY A 1 93 ? -6.637 -10.792 2.462 1.00 91.62 93 GLY A N 1
ATOM 670 C CA . GLY A 1 93 ? -5.558 -11.671 2.023 1.00 91.62 93 GLY A CA 1
ATOM 671 C C . GLY A 1 93 ? -4.256 -10.923 1.733 1.00 91.62 93 GLY A C 1
ATOM 672 O O . GLY A 1 93 ? -4.172 -9.711 1.934 1.00 91.62 93 GLY A O 1
ATOM 673 N N . PRO A 1 94 ? -3.221 -11.642 1.273 1.00 92.56 94 PRO A N 1
ATOM 674 C CA . PRO A 1 94 ? -1.920 -11.051 1.012 1.00 92.56 94 PRO A CA 1
ATOM 675 C C . PRO A 1 94 ? -1.966 -10.134 -0.212 1.00 92.56 94 PRO A C 1
ATOM 677 O O . PRO A 1 94 ? -2.404 -10.541 -1.288 1.00 92.56 94 PRO A O 1
ATOM 680 N N . VAL A 1 95 ? -1.430 -8.925 -0.061 1.00 93.12 95 VAL A N 1
ATOM 681 C CA . VAL A 1 95 ? -1.083 -8.057 -1.190 1.00 93.12 95 VAL A CA 1
ATOM 682 C C . VAL A 1 95 ? 0.277 -8.511 -1.712 1.00 93.12 95 VAL A C 1
ATOM 684 O O . VAL A 1 95 ? 1.279 -8.416 -1.000 1.00 93.12 95 VAL A O 1
ATOM 687 N N . ARG A 1 96 ? 0.320 -9.047 -2.933 1.00 93.50 96 ARG A N 1
ATOM 688 C CA . ARG A 1 96 ? 1.553 -9.596 -3.524 1.00 93.50 96 ARG A CA 1
ATOM 689 C C . ARG A 1 96 ? 2.180 -8.609 -4.484 1.00 93.50 96 ARG A C 1
ATOM 691 O O . ARG A 1 96 ? 1.478 -7.880 -5.181 1.00 93.50 96 ARG A O 1
ATOM 698 N N . TRP A 1 97 ? 3.501 -8.613 -4.555 1.00 92.62 97 TRP A N 1
ATOM 699 C CA . TRP A 1 97 ? 4.210 -7.806 -5.536 1.00 92.62 97 TRP A CA 1
ATOM 700 C C . TRP A 1 97 ? 4.081 -8.433 -6.929 1.00 92.62 97 TRP A C 1
ATOM 702 O O . TRP A 1 97 ? 4.381 -9.611 -7.100 1.00 92.62 97 TRP A O 1
ATOM 712 N N . ASN A 1 98 ? 3.644 -7.670 -7.936 1.00 91.56 98 ASN A N 1
ATOM 713 C CA . ASN A 1 98 ? 3.413 -8.222 -9.274 1.00 91.56 98 ASN A CA 1
ATOM 714 C C . ASN A 1 98 ? 4.713 -8.691 -9.948 1.00 91.56 98 ASN A C 1
ATOM 716 O O . ASN A 1 98 ? 4.727 -9.724 -10.608 1.00 91.56 98 ASN A O 1
ATOM 720 N N . TYR A 1 99 ? 5.817 -7.960 -9.760 1.00 89.81 99 TYR A N 1
ATOM 721 C CA . TYR A 1 99 ? 7.113 -8.333 -10.338 1.00 89.81 99 TYR A CA 1
ATOM 722 C C . TYR A 1 99 ? 7.719 -9.593 -9.699 1.00 89.81 99 TYR A C 1
ATOM 724 O O . TYR A 1 99 ? 8.430 -10.339 -10.366 1.00 89.81 99 TYR A O 1
ATOM 732 N N . ASN A 1 100 ? 7.426 -9.859 -8.422 1.00 89.56 100 ASN A N 1
ATOM 733 C CA . ASN A 1 100 ? 7.831 -11.088 -7.743 1.00 89.56 100 ASN A CA 1
ATOM 734 C C . ASN A 1 100 ? 6.678 -11.626 -6.872 1.00 89.56 100 ASN A C 1
ATOM 736 O O . ASN A 1 100 ? 6.616 -11.318 -5.677 1.00 89.56 100 ASN A O 1
ATOM 740 N N . PRO A 1 101 ? 5.783 -12.459 -7.440 1.00 89.00 101 PRO A N 1
ATOM 741 C CA . PRO A 1 101 ? 4.578 -12.948 -6.757 1.00 89.00 101 PRO A CA 1
ATOM 742 C C . PRO A 1 101 ? 4.826 -13.842 -5.532 1.00 89.00 101 PRO A C 1
ATOM 744 O O . PRO A 1 101 ? 3.884 -14.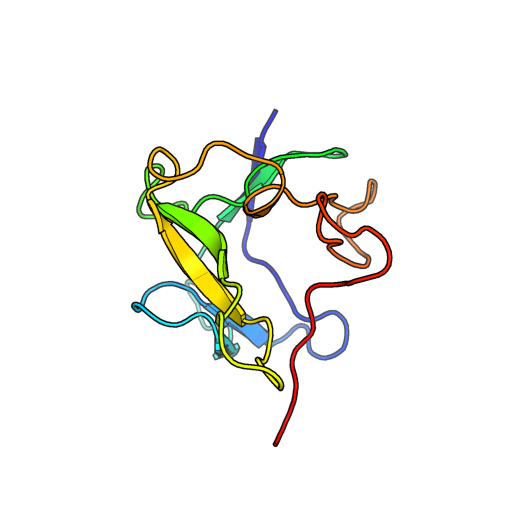139 -4.785 1.00 89.00 101 PRO A O 1
ATOM 747 N N . ALA A 1 102 ? 6.070 -14.288 -5.322 1.00 90.56 102 ALA A N 1
ATOM 748 C CA . ALA A 1 102 ? 6.480 -14.990 -4.108 1.00 90.56 102 ALA A CA 1
ATOM 749 C C . ALA A 1 102 ? 6.637 -14.038 -2.908 1.00 90.56 102 ALA A C 1
ATOM 751 O O . ALA A 1 102 ? 6.633 -14.495 -1.766 1.00 90.56 102 ALA A O 1
ATOM 752 N N . LYS A 1 103 ? 6.744 -12.722 -3.145 1.00 89.94 103 LYS A N 1
ATOM 753 C CA . LYS A 1 103 ? 6.855 -11.695 -2.105 1.00 89.94 103 LYS A CA 1
ATOM 754 C C . LYS A 1 103 ? 5.511 -11.022 -1.835 1.00 89.94 103 LYS A C 1
ATOM 756 O O . LYS A 1 103 ? 4.724 -10.750 -2.744 1.00 89.94 103 LYS A O 1
ATOM 761 N N . CYS A 1 104 ? 5.275 -10.730 -0.560 1.00 91.06 104 CYS A N 1
ATOM 762 C CA . CYS A 1 104 ? 4.091 -10.029 -0.077 1.00 91.06 104 CYS A CA 1
ATOM 763 C C . CYS A 1 104 ? 4.489 -8.703 0.571 1.00 91.06 104 CYS A C 1
ATOM 765 O O . CYS A 1 104 ? 5.593 -8.573 1.100 1.00 91.06 104 CYS A O 1
ATOM 767 N N . LEU A 1 105 ? 3.562 -7.749 0.581 1.00 89.00 105 LEU A N 1
ATOM 768 C CA . LEU A 1 105 ? 3.633 -6.608 1.480 1.00 89.00 105 LEU A CA 1
ATOM 769 C C . LEU A 1 105 ? 3.569 -7.130 2.922 1.00 89.00 105 LEU A C 1
ATOM 771 O O . LEU A 1 105 ? 2.593 -7.777 3.303 1.00 89.00 105 LEU A O 1
ATOM 775 N N . ALA A 1 106 ? 4.611 -6.867 3.703 1.00 85.56 106 ALA A N 1
ATOM 776 C CA . ALA A 1 106 ? 4.718 -7.309 5.084 1.00 85.56 106 ALA A CA 1
ATOM 777 C C . ALA A 1 106 ? 5.256 -6.186 5.968 1.00 85.56 106 ALA A C 1
ATOM 779 O O . ALA A 1 106 ? 5.964 -5.289 5.510 1.00 85.56 106 ALA A O 1
ATOM 780 N N . VAL A 1 107 ? 4.913 -6.264 7.248 1.00 79.94 107 VAL A N 1
ATOM 781 C CA . VAL A 1 107 ? 5.352 -5.329 8.277 1.00 79.94 107 VAL A CA 1
ATOM 782 C C . VAL A 1 107 ? 6.358 -6.078 9.127 1.00 79.94 107 VAL A C 1
ATOM 784 O O . VAL A 1 107 ? 6.018 -7.080 9.752 1.00 79.94 107 VAL A O 1
ATOM 787 N N . VAL A 1 108 ? 7.603 -5.623 9.104 1.00 71.19 108 VAL A N 1
ATOM 788 C CA . VAL A 1 108 ? 8.671 -6.160 9.945 1.00 71.19 108 VAL A CA 1
ATOM 789 C C . VAL A 1 108 ? 8.778 -5.296 11.192 1.00 71.19 108 VAL A C 1
ATOM 791 O O . VAL A 1 108 ? 8.991 -4.089 11.100 1.00 71.19 108 VAL A O 1
ATOM 794 N N . VAL A 1 109 ? 8.582 -5.913 12.356 1.00 61.81 109 VAL A N 1
ATOM 795 C CA . VAL A 1 109 ? 8.913 -5.300 13.645 1.00 61.81 109 VAL A CA 1
ATOM 796 C C . VAL A 1 109 ? 10.381 -5.623 13.899 1.00 61.81 109 VAL A C 1
ATOM 798 O O . VAL A 1 109 ? 10.748 -6.798 13.888 1.00 61.81 109 VAL A O 1
ATOM 801 N N . ALA A 1 110 ? 11.206 -4.584 14.018 1.00 56.75 110 ALA A N 1
ATOM 802 C CA . ALA A 1 110 ? 12.613 -4.702 14.390 1.00 56.75 110 ALA A CA 1
ATOM 803 C C . ALA A 1 110 ? 12.766 -4.834 15.909 1.00 56.75 110 ALA A C 1
ATOM 805 O O . ALA A 1 110 ? 11.933 -4.233 16.628 1.00 56.75 110 ALA A O 1
#

Solvent-accessible surface area (backbone atoms only — not comparable to full-atom values): 6355 Å² total; per-residue (Å²): 112,70,45,79,43,63,48,61,40,89,9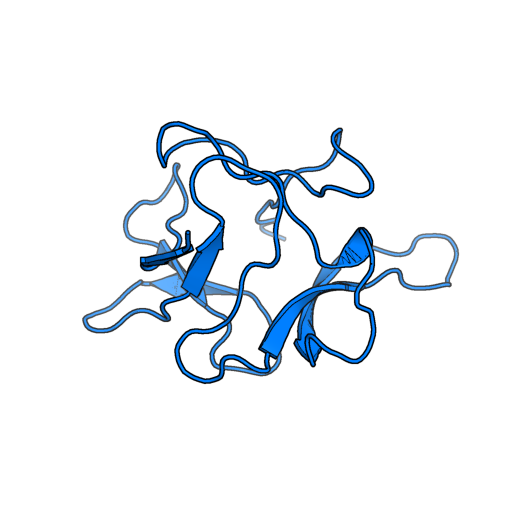4,40,74,66,28,19,48,34,59,89,56,81,56,57,48,76,42,75,28,79,94,77,51,53,38,28,34,33,36,62,62,32,74,29,51,42,22,36,59,95,41,72,61,32,19,47,27,58,44,78,52,91,54,95,88,50,67,76,42,66,32,66,37,56,50,77,82,55,82,47,50,58,29,23,29,33,41,35,76,73,86,61,72,69,43,22,33,55,69,47,70,93,42,59,76,76,86,82,86,130

Mean predicted aligned error: 5.15 Å

Nearest PDB structures (foldseek):
  8c8g-assembly1_A  TM=5.757E-01  e=2.984E-01  Weissella oryzae
  3mal-assembly2_B  TM=5.771E-01  e=4.138E+00  Arabidopsis thaliana

Radius of gyration: 13.3 Å; Cα contacts (8 Å, |Δi|>4): 228; chains: 1; bounding box: 37×27×30 Å

Sequence (110 aa):
IETIAPIHLLAHPDKCLDASAKVVKVQECGSDPEKFALPVGGIGMIRREANRSQCLGVVLDPVAGASERIEVKDCSVVAGAIMQFVLPAGALGPVRWNYNPAKCLAVVVA

Foldseek 3Di:
DWDKAWAADPVGNQKTWAQVDQFTDIDGCPPPRWIWTHDAQFKDWTATPVDRQWTWFWDFDPDDVTDTGIGIDGCPVDVDQRRMWTAHNVNDDFTARRVDRVDTDDDDDD

Secondary structure (DSSP, 8-state):
-EEEE--EETTEEEEEEE-SSSB-EEEE--SS---EEEETTSEEE-EESS-TTEEEEEEPPSSTTPPPEEEEEETTTT-SGGGEEEPPTTS-S--EESS-TT-B------

Organism: NCBI:txid89044

pLDDT: mean 86.34, std 11.12, range [41.5, 96.88]